Protein AF-A0A3P6QF77-F1 (afdb_monomer_lite)

Foldseek 3Di:
DDPVQVVVQVVVCVVVVDDCPPPDDDDDDDADDVRDDDDDDPDDDPPDPDPPPDD

Radius of gyration: 14.84 Å; chai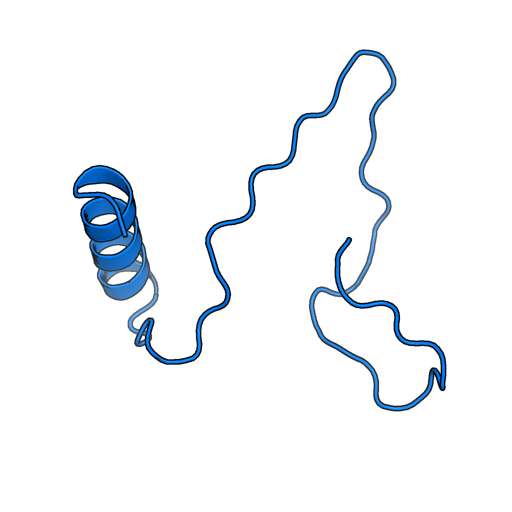ns: 1; bounding box: 33×33×32 Å

Secondary structure (DSSP, 8-state):
--HHHHHHHHHHHHHH---STTPPP-------TT-------SS--S---S-----

Organism: Dibothriocephalus latus (NCBI:txid60516)

InterPro domains:
  IPR045054 Prolyl 4-hydroxylase [PTHR10869] (3-43)

pLDDT: mean 86.63, std 16.54, range [43.47, 98.38]

Sequence (55 aa):
MTPIIKSINKRIEFVTGLSMEESEELQVANYGLGGHYAPHFDHARVSDGLWIFKT

Structure (mmCIF, N/CA/C/O backbone):
data_AF-A0A3P6QF77-F1
#
_entry.id   AF-A0A3P6QF77-F1
#
loop_
_atom_site.group_PDB
_atom_site.id
_atom_site.type_symbol
_atom_site.label_atom_id
_atom_site.label_alt_id
_atom_site.label_comp_id
_atom_site.label_asym_id
_atom_site.label_entity_id
_atom_site.label_seq_id
_atom_site.pdbx_PDB_ins_code
_atom_site.Cartn_x
_atom_site.Cartn_y
_atom_site.Cartn_z
_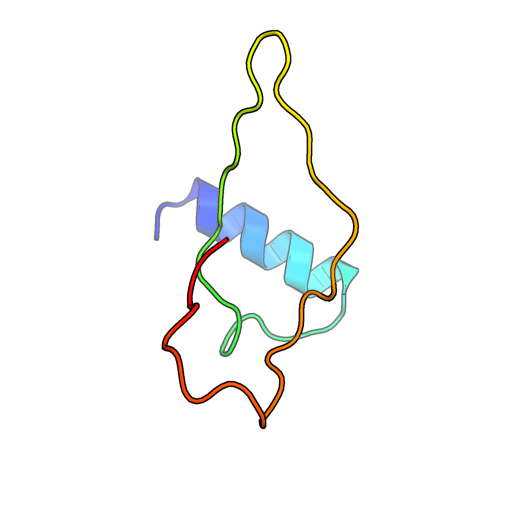atom_site.occupancy
_atom_site.B_iso_or_equiv
_atom_site.auth_seq_id
_atom_site.auth_comp_id
_atom_site.auth_asym_id
_atom_site.auth_atom_id
_atom_site.pdbx_PDB_model_num
ATOM 1 N N . MET A 1 1 ? 0.104 10.224 10.986 1.00 77.31 1 MET A N 1
ATOM 2 C CA . MET A 1 1 ? -0.600 10.015 9.700 1.00 77.31 1 MET A CA 1
ATOM 3 C C . MET A 1 1 ? -1.347 11.279 9.292 1.00 77.31 1 MET A C 1
ATOM 5 O O . MET A 1 1 ? -2.024 11.859 10.134 1.00 77.31 1 MET A O 1
ATOM 9 N N . THR A 1 2 ? -1.216 11.739 8.045 1.00 94.69 2 THR A N 1
ATOM 10 C CA . THR A 1 2 ? -1.904 12.960 7.582 1.00 94.69 2 THR A CA 1
ATOM 11 C C . THR A 1 2 ? -3.421 12.732 7.448 1.00 94.69 2 THR A C 1
ATOM 13 O O . THR A 1 2 ? -3.851 11.583 7.291 1.00 94.69 2 THR A O 1
ATOM 16 N N . PRO A 1 3 ? -4.261 13.790 7.467 1.00 96.69 3 PRO A N 1
ATOM 17 C CA . PRO A 1 3 ? -5.711 13.650 7.267 1.00 96.69 3 PRO A CA 1
ATOM 18 C C . PRO A 1 3 ? -6.088 12.933 5.960 1.00 96.69 3 PRO A C 1
ATOM 20 O O . PRO A 1 3 ? -7.082 12.206 5.901 1.00 96.69 3 PRO A O 1
ATOM 23 N N . ILE A 1 4 ? -5.260 13.100 4.925 1.00 97.25 4 ILE A N 1
ATOM 24 C CA . ILE A 1 4 ? -5.444 12.472 3.615 1.00 97.25 4 ILE A CA 1
ATOM 25 C C . ILE A 1 4 ? -5.211 10.963 3.709 1.00 97.25 4 ILE A C 1
ATOM 27 O 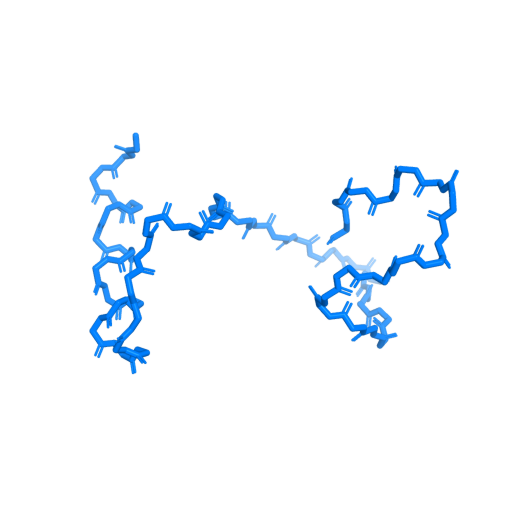O . ILE A 1 4 ? -6.100 10.193 3.347 1.00 97.25 4 ILE A O 1
ATOM 31 N N . ILE A 1 5 ? -4.070 10.531 4.256 1.00 96.69 5 ILE A N 1
ATOM 32 C CA . ILE A 1 5 ? -3.754 9.099 4.392 1.00 96.69 5 ILE A CA 1
ATOM 33 C C . ILE A 1 5 ? -4.791 8.411 5.291 1.00 96.69 5 ILE A C 1
ATOM 35 O O . ILE A 1 5 ? -5.289 7.342 4.957 1.00 96.69 5 ILE A O 1
ATOM 39 N N . LYS A 1 6 ? -5.237 9.070 6.369 1.00 96.56 6 LYS A N 1
ATOM 40 C CA . LYS A 1 6 ? -6.314 8.546 7.227 1.00 96.56 6 LYS A CA 1
ATOM 41 C C . LYS A 1 6 ? -7.619 8.300 6.456 1.00 96.56 6 LYS A C 1
ATOM 43 O O . LYS A 1 6 ? -8.317 7.326 6.720 1.00 96.56 6 LYS A O 1
ATOM 48 N N . SER A 1 7 ? -7.956 9.175 5.510 1.00 97.88 7 SER A N 1
ATOM 49 C CA . SER A 1 7 ? -9.154 9.023 4.672 1.00 97.88 7 SER A CA 1
ATOM 50 C C . SER A 1 7 ? -9.001 7.908 3.634 1.00 97.88 7 SER A C 1
ATOM 52 O O . SER A 1 7 ? -9.983 7.262 3.275 1.00 97.88 7 SER A O 1
ATOM 54 N N . ILE A 1 8 ? -7.780 7.666 3.152 1.00 97.56 8 ILE A N 1
ATOM 55 C CA . ILE A 1 8 ? -7.466 6.529 2.279 1.00 97.56 8 ILE A CA 1
ATOM 56 C C . ILE A 1 8 ? -7.619 5.217 3.053 1.00 97.56 8 ILE A C 1
ATOM 58 O O . ILE A 1 8 ? -8.399 4.376 2.619 1.00 97.56 8 ILE A O 1
ATOM 62 N N . ASN A 1 9 ? -6.993 5.088 4.226 1.00 97.50 9 ASN A N 1
ATOM 63 C CA . ASN A 1 9 ? -7.058 3.864 5.032 1.00 97.50 9 ASN A CA 1
ATOM 64 C C . ASN A 1 9 ? -8.495 3.489 5.403 1.00 97.50 9 ASN A C 1
ATOM 66 O O . ASN A 1 9 ? -8.872 2.334 5.260 1.00 97.50 9 ASN A O 1
ATOM 70 N N . LYS A 1 10 ? -9.339 4.472 5.754 1.00 97.88 10 LYS A N 1
ATOM 71 C CA . LYS A 1 10 ? -10.773 4.222 5.970 1.00 97.88 10 LYS A CA 1
ATOM 72 C C . LYS A 1 10 ? -11.448 3.599 4.749 1.00 97.88 10 LYS A C 1
ATOM 74 O O . LYS A 1 10 ? -12.226 2.669 4.894 1.00 97.88 10 LYS A O 1
ATOM 79 N N . ARG A 1 11 ? -11.182 4.113 3.544 1.00 98.19 11 ARG A N 1
ATOM 80 C CA . ARG A 1 11 ? -11.774 3.565 2.312 1.00 98.19 11 ARG A CA 1
ATOM 81 C C . ARG A 1 11 ? -11.280 2.153 2.023 1.00 98.19 11 ARG A C 1
ATOM 83 O O . ARG A 1 11 ? -12.087 1.339 1.598 1.00 98.19 11 ARG A O 1
ATOM 90 N N . ILE A 1 12 ? -9.999 1.876 2.264 1.00 98.06 12 ILE A N 1
ATOM 91 C CA . ILE A 1 12 ? -9.438 0.528 2.121 1.00 98.06 12 ILE A CA 1
ATOM 92 C C . ILE A 1 12 ? -10.167 -0.428 3.069 1.00 98.06 12 ILE A C 1
ATOM 94 O O . ILE A 1 12 ? -10.726 -1.406 2.591 1.00 98.06 12 ILE A O 1
ATOM 98 N N . GLU A 1 13 ? -10.274 -0.084 4.354 1.00 98.12 13 GLU A N 1
ATOM 99 C CA . GLU A 1 13 ? -10.991 -0.874 5.367 1.00 98.12 13 GLU A CA 1
ATOM 100 C C . GLU A 1 13 ? -12.452 -1.144 4.978 1.00 98.12 13 GLU A C 1
ATOM 102 O O . GLU A 1 13 ? -12.916 -2.279 5.051 1.00 98.12 13 GLU A O 1
ATOM 107 N N . PHE A 1 14 ? -13.171 -0.134 4.474 1.00 98.38 14 PHE A N 1
ATOM 108 C CA . PHE A 1 14 ? -14.547 -0.316 3.995 1.00 98.38 14 PHE A CA 1
ATOM 109 C C . PHE A 1 14 ? -14.658 -1.245 2.779 1.00 98.38 14 PHE A C 1
ATOM 111 O O . PHE A 1 14 ? -15.649 -1.962 2.658 1.00 98.38 14 PHE A O 1
ATOM 118 N N . VAL A 1 15 ? -13.690 -1.208 1.859 1.00 98.31 15 VAL A N 1
ATOM 119 C CA . VAL A 1 15 ? -13.727 -1.997 0.617 1.00 98.31 15 VAL A CA 1
ATOM 120 C C . VAL A 1 15 ? -13.286 -3.438 0.855 1.00 98.31 15 VAL A C 1
ATOM 122 O O . VAL A 1 15 ? -13.863 -4.353 0.272 1.00 98.31 15 VAL A O 1
ATOM 125 N N . THR A 1 16 ? -12.270 -3.651 1.690 1.00 97.69 16 THR A N 1
ATOM 126 C CA . THR A 1 16 ? -11.720 -4.984 1.966 1.00 97.69 16 THR A CA 1
ATOM 127 C C . THR A 1 16 ? -12.438 -5.689 3.114 1.00 97.69 16 THR A C 1
ATOM 129 O O . THR A 1 16 ? -12.394 -6.914 3.190 1.00 97.69 16 THR A O 1
ATOM 132 N N . GLY A 1 17 ? -13.088 -4.938 4.009 1.00 98.12 17 GLY A N 1
ATOM 133 C CA . GLY A 1 17 ? -13.653 -5.459 5.253 1.00 98.12 17 GLY A CA 1
ATOM 134 C C . GLY A 1 17 ? -12.595 -5.850 6.291 1.00 98.12 17 GLY A C 1
ATOM 135 O O . GLY A 1 17 ? -12.917 -6.568 7.236 1.00 98.12 17 GLY A O 1
ATOM 136 N N . LEU A 1 18 ? -11.340 -5.421 6.113 1.00 97.81 18 LEU A N 1
ATOM 137 C CA . LEU A 1 18 ? -10.210 -5.766 6.978 1.00 97.81 18 LEU A CA 1
ATOM 138 C C . LEU A 1 18 ? -9.703 -4.539 7.738 1.00 97.81 18 LEU A C 1
ATOM 140 O O . LEU A 1 18 ? -9.580 -3.460 7.162 1.00 97.81 18 LEU A O 1
ATOM 144 N N . SER A 1 19 ? -9.360 -4.734 9.015 1.00 97.19 19 SER A N 1
ATOM 145 C CA . SER A 1 19 ? -8.721 -3.709 9.849 1.00 97.19 19 SER A CA 1
ATOM 146 C C . SER A 1 19 ? -7.370 -3.282 9.272 1.00 97.19 19 SER A C 1
ATOM 148 O O . SER A 1 19 ? -6.611 -4.103 8.758 1.00 97.19 19 SER A O 1
ATOM 150 N N . MET A 1 20 ? -7.047 -2.001 9.431 1.00 96.19 20 MET A N 1
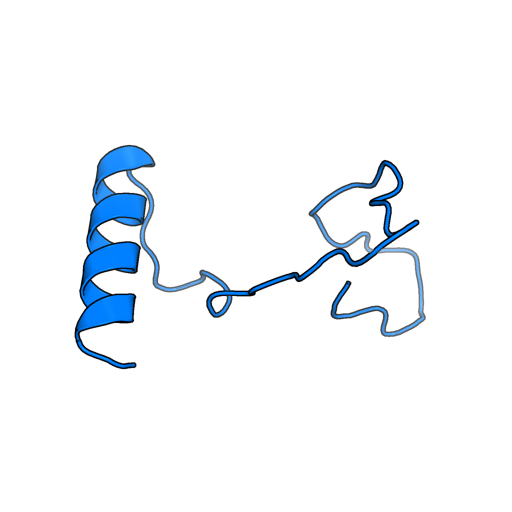ATOM 151 C CA . MET A 1 20 ? -5.749 -1.423 9.067 1.00 96.19 20 MET A CA 1
ATOM 152 C C . MET A 1 20 ? -4.716 -1.481 10.210 1.00 96.19 20 MET A C 1
ATOM 154 O O . MET A 1 20 ? -3.663 -0.863 10.109 1.00 96.19 20 MET A O 1
ATOM 158 N N . GLU A 1 21 ? -5.012 -2.160 11.321 1.00 95.75 21 GLU A N 1
ATOM 159 C CA . GLU A 1 21 ? -4.134 -2.206 12.505 1.00 95.75 21 GLU A CA 1
ATOM 160 C C . GLU A 1 21 ? -2.762 -2.831 12.207 1.00 95.75 21 GLU A C 1
ATOM 162 O O . GLU A 1 21 ? -1.740 -2.250 12.554 1.00 95.75 21 GLU A O 1
ATOM 167 N N . GLU A 1 22 ? -2.751 -3.949 11.479 1.00 94.25 22 GLU A N 1
ATOM 168 C CA . GLU A 1 22 ? -1.537 -4.690 11.099 1.00 94.25 22 GLU A CA 1
ATOM 169 C C . GLU A 1 22 ? -1.067 -4.368 9.671 1.00 94.25 22 GLU A C 1
ATOM 171 O O . GLU A 1 22 ? -0.178 -5.027 9.131 1.00 94.25 22 GLU A O 1
ATOM 176 N N . SER A 1 23 ? -1.693 -3.389 9.010 1.00 94.00 23 SER A N 1
ATOM 177 C CA . SER A 1 23 ? -1.301 -3.011 7.652 1.00 94.00 23 SER A CA 1
ATOM 178 C C . SER A 1 23 ? 0.035 -2.279 7.664 1.00 94.00 23 SER A C 1
ATOM 180 O O . SER A 1 23 ? 0.280 -1.436 8.530 1.00 94.00 23 SER A O 1
ATOM 182 N N . GLU A 1 24 ? 0.860 -2.530 6.654 1.00 92.56 24 GLU A N 1
ATOM 183 C CA . GLU A 1 24 ? 2.046 -1.717 6.418 1.00 92.56 24 GLU A CA 1
ATOM 184 C C . GLU A 1 24 ? 1.702 -0.254 6.075 1.00 92.56 24 GLU A C 1
ATOM 186 O O . GLU A 1 24 ? 0.574 0.098 5.715 1.00 92.56 24 GLU A O 1
ATOM 191 N N . GLU A 1 25 ? 2.695 0.631 6.193 1.00 92.44 25 GLU A N 1
ATOM 192 C CA . GLU A 1 25 ? 2.537 2.026 5.787 1.00 92.44 25 GLU A CA 1
ATOM 193 C C . GLU A 1 25 ? 2.319 2.149 4.273 1.00 92.44 25 GLU A C 1
ATOM 195 O O . GLU A 1 25 ? 2.873 1.390 3.485 1.00 92.44 25 GLU A O 1
ATOM 200 N N . LEU A 1 26 ? 1.557 3.169 3.859 1.00 94.56 26 LEU A N 1
ATOM 201 C CA . LEU A 1 26 ? 1.293 3.448 2.447 1.00 94.56 26 LEU A CA 1
ATOM 202 C C . LEU A 1 26 ? 2.603 3.594 1.657 1.00 94.56 26 LEU A C 1
ATOM 204 O O . LEU A 1 26 ? 3.326 4.582 1.815 1.00 94.56 26 LEU A O 1
ATOM 208 N N . GLN A 1 27 ? 2.850 2.655 0.749 1.00 94.50 27 GLN A N 1
ATOM 209 C CA . GLN A 1 27 ? 3.973 2.706 -0.176 1.00 94.50 27 GLN A CA 1
ATOM 210 C C . GLN A 1 27 ? 3.565 3.392 -1.490 1.00 94.50 27 GLN A C 1
ATOM 212 O O . GLN A 1 27 ? 2.470 3.181 -2.012 1.00 94.50 27 GLN A O 1
ATOM 217 N N . VAL A 1 28 ? 4.445 4.240 -2.032 1.00 94.94 28 VAL A N 1
ATOM 218 C CA . VAL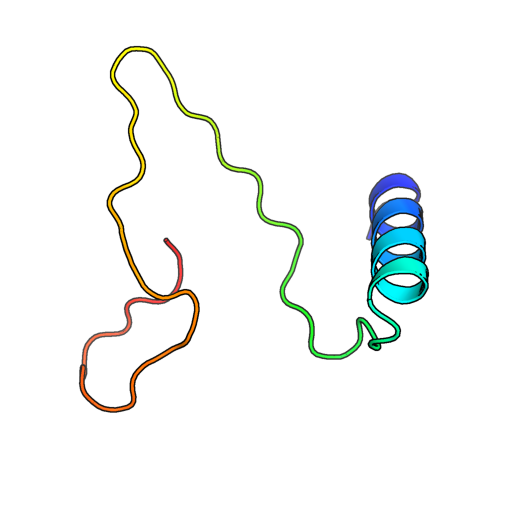 A 1 28 ? 4.235 4.931 -3.314 1.00 94.94 28 VAL A CA 1
ATOM 219 C C . VAL A 1 28 ? 5.419 4.642 -4.223 1.00 94.94 28 VAL A C 1
ATOM 221 O O . VAL A 1 28 ? 6.527 5.112 -3.971 1.00 94.94 28 VAL A O 1
ATOM 224 N N . ALA A 1 29 ? 5.174 3.896 -5.297 1.00 94.50 29 ALA A N 1
ATOM 225 C CA . ALA A 1 29 ? 6.170 3.606 -6.319 1.00 94.50 29 ALA A CA 1
ATOM 226 C C . ALA A 1 29 ? 6.000 4.536 -7.532 1.00 94.50 29 ALA A C 1
ATOM 228 O O . ALA A 1 29 ? 4.882 4.833 -7.957 1.00 94.50 29 ALA A O 1
ATOM 229 N N . ASN A 1 30 ? 7.117 4.983 -8.109 1.00 96.50 30 ASN A N 1
ATOM 230 C CA . ASN A 1 30 ? 7.152 5.772 -9.340 1.00 96.50 30 ASN A CA 1
ATOM 231 C C . ASN A 1 30 ? 8.008 5.042 -10.383 1.00 96.50 30 ASN A C 1
ATOM 233 O O . ASN A 1 30 ? 9.172 4.744 -10.122 1.00 96.50 30 ASN A O 1
ATOM 237 N N . TYR A 1 31 ? 7.438 4.778 -11.560 1.00 94.94 31 TYR A N 1
ATOM 238 C CA . TYR A 1 31 ? 8.135 4.140 -12.675 1.00 94.94 31 TYR A CA 1
ATOM 239 C C . TYR A 1 31 ? 8.380 5.165 -13.784 1.00 94.94 31 TYR A C 1
ATOM 241 O O . TYR A 1 31 ? 7.447 5.615 -14.447 1.00 94.94 31 TYR A O 1
ATOM 249 N N . GLY A 1 32 ? 9.648 5.540 -13.967 1.00 94.31 32 GLY A N 1
ATOM 250 C CA . GLY A 1 32 ? 10.091 6.424 -15.046 1.00 94.31 32 GLY A CA 1
ATOM 251 C C . GLY A 1 32 ? 10.198 5.719 -16.403 1.00 94.31 32 GLY A C 1
ATOM 252 O O . GLY A 1 32 ? 9.745 4.589 -16.585 1.00 94.31 32 GLY A O 1
ATOM 253 N N . LEU A 1 33 ? 10.833 6.382 -17.376 1.00 94.00 33 LEU A N 1
ATOM 254 C CA . LEU A 1 33 ? 11.012 5.815 -18.714 1.00 94.00 33 LEU A CA 1
ATOM 255 C C . LEU A 1 33 ? 11.863 4.533 -18.645 1.00 94.00 33 LEU A C 1
ATOM 257 O O . LEU A 1 33 ? 13.008 4.571 -18.204 1.00 94.00 33 LEU A O 1
ATOM 261 N N . GLY A 1 34 ? 11.295 3.403 -19.072 1.00 94.50 34 GLY A N 1
ATOM 262 C CA . GLY A 1 34 ? 11.938 2.087 -18.974 1.00 94.50 34 GLY A CA 1
ATOM 263 C C . GLY A 1 34 ? 11.813 1.398 -17.607 1.00 94.50 34 GLY A C 1
ATOM 264 O O . GLY A 1 34 ? 12.364 0.314 -17.436 1.00 94.50 34 GLY A O 1
ATOM 265 N N . GLY A 1 35 ? 11.090 1.979 -16.643 1.00 94.50 35 GLY A N 1
ATOM 266 C CA . GLY A 1 35 ? 10.781 1.316 -15.376 1.00 94.50 35 GLY A CA 1
ATOM 267 C C . GLY A 1 35 ? 9.777 0.178 -15.571 1.00 94.50 35 GLY A C 1
ATOM 268 O O . GLY A 1 35 ? 8.763 0.354 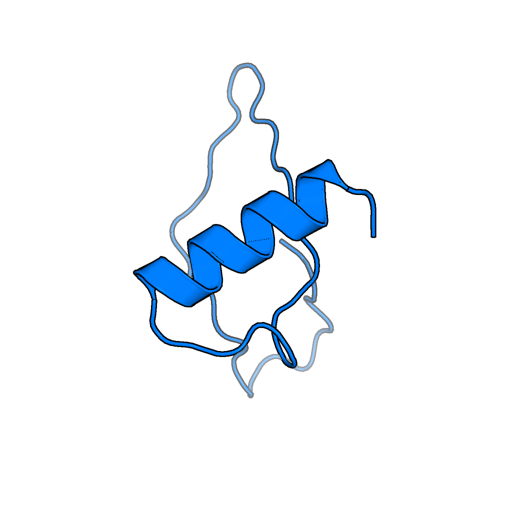-16.245 1.00 94.50 35 GLY A O 1
ATOM 269 N N . HIS A 1 36 ? 10.037 -0.982 -14.968 1.00 92.25 36 HIS A N 1
ATOM 270 C CA . HIS A 1 36 ? 9.098 -2.102 -14.967 1.00 92.25 36 HIS A CA 1
ATOM 271 C C . HIS A 1 36 ? 9.088 -2.816 -13.615 1.00 92.25 36 HIS A C 1
ATOM 273 O O . HIS A 1 36 ? 10.060 -2.766 -12.863 1.00 92.25 36 HIS A O 1
ATOM 279 N N . TYR A 1 37 ? 7.987 -3.513 -13.342 1.00 92.69 37 TYR A N 1
ATOM 280 C CA . TYR A 1 37 ? 7.820 -4.364 -12.169 1.00 92.69 37 TYR A CA 1
ATOM 281 C C . TYR A 1 37 ? 7.847 -5.826 -12.618 1.00 92.69 37 TYR A C 1
ATOM 283 O O . TYR A 1 37 ? 7.046 -6.233 -13.461 1.00 92.69 37 TYR A O 1
ATOM 291 N N . ALA A 1 38 ? 8.825 -6.603 -12.152 1.00 92.81 38 ALA A N 1
ATOM 292 C CA . ALA A 1 38 ? 8.918 -8.027 -12.478 1.00 92.81 38 ALA A CA 1
ATOM 293 C C . ALA A 1 38 ? 7.867 -8.824 -11.682 1.00 92.81 38 ALA A C 1
ATOM 295 O O . ALA A 1 38 ? 7.595 -8.446 -10.546 1.00 92.81 38 ALA A O 1
ATOM 296 N N . PRO A 1 39 ? 7.301 -9.931 -12.199 1.00 94.31 39 PRO A N 1
ATOM 297 C CA . PRO A 1 39 ? 6.377 -10.761 -11.422 1.00 94.31 39 PRO A CA 1
ATOM 298 C C . PRO A 1 39 ? 7.014 -11.313 -10.132 1.00 94.31 39 PRO A C 1
ATOM 300 O O . PRO A 1 39 ? 8.089 -11.909 -10.184 1.00 94.31 39 PRO A O 1
ATOM 303 N N . HIS A 1 40 ? 6.343 -11.151 -8.990 1.00 89.44 40 HIS A N 1
ATOM 304 C CA . HIS A 1 40 ? 6.742 -11.696 -7.681 1.00 89.44 40 HIS A CA 1
ATOM 305 C C . HIS A 1 40 ? 5.518 -11.940 -6.792 1.00 89.44 40 HIS A C 1
ATOM 307 O O . HIS A 1 40 ? 4.381 -11.650 -7.164 1.00 89.44 40 HIS A O 1
ATOM 313 N N . PHE A 1 41 ? 5.779 -12.500 -5.613 1.00 89.38 41 PHE A N 1
ATOM 314 C CA . PHE A 1 41 ? 4.805 -12.646 -4.542 1.00 89.38 41 PHE A CA 1
ATOM 315 C C . PHE A 1 41 ? 4.942 -11.501 -3.548 1.00 89.38 41 PHE A C 1
ATOM 317 O O . PHE A 1 41 ? 6.053 -11.096 -3.231 1.00 89.38 41 PHE A O 1
ATOM 324 N N . ASP A 1 42 ? 3.806 -11.057 -3.027 1.00 90.25 42 ASP A N 1
ATOM 325 C CA . ASP A 1 42 ? 3.710 -9.964 -2.053 1.00 90.25 42 ASP A CA 1
ATOM 326 C C . ASP A 1 42 ? 3.911 -10.432 -0.594 1.00 90.25 42 ASP A C 1
ATOM 328 O O . ASP A 1 42 ? 3.967 -9.642 0.338 1.00 90.25 42 ASP A O 1
ATOM 332 N N . HIS A 1 43 ? 4.014 -11.747 -0.364 1.00 87.19 43 HIS A N 1
ATOM 333 C CA . HIS A 1 43 ? 4.216 -12.315 0.970 1.00 87.19 43 HIS A CA 1
ATOM 334 C C . HIS A 1 43 ? 5.670 -12.733 1.201 1.00 87.19 43 HIS A C 1
ATOM 336 O O . HIS A 1 43 ? 6.327 -13.293 0.319 1.00 87.19 43 HIS A O 1
ATOM 342 N N . ALA A 1 44 ? 6.140 -12.552 2.436 1.00 80.50 44 ALA A N 1
ATOM 343 C CA . ALA A 1 44 ? 7.439 -13.051 2.869 1.00 80.50 44 ALA A CA 1
ATOM 344 C C . ALA A 1 44 ? 7.501 -14.590 2.808 1.00 80.50 44 ALA A C 1
ATOM 346 O O . ALA A 1 44 ? 6.538 -15.287 3.142 1.00 80.50 44 ALA A O 1
ATOM 347 N N . ARG A 1 45 ? 8.660 -15.133 2.418 1.00 76.06 45 ARG A N 1
ATOM 348 C CA . ARG A 1 45 ? 8.954 -16.573 2.446 1.00 76.06 45 ARG A CA 1
ATOM 349 C C . ARG A 1 45 ? 9.977 -16.865 3.536 1.00 76.06 45 ARG A C 1
ATOM 351 O O . ARG A 1 45 ? 10.964 -16.158 3.673 1.00 76.06 45 ARG A O 1
ATOM 358 N N . VAL A 1 46 ? 9.748 -17.934 4.298 1.00 68.50 46 VAL A N 1
ATOM 359 C CA . VAL A 1 46 ? 10.563 -18.306 5.474 1.00 68.50 46 VAL A CA 1
ATOM 360 C C . VAL A 1 46 ? 11.977 -18.782 5.093 1.00 68.50 46 VAL A C 1
ATOM 362 O O . VAL A 1 46 ? 12.852 -18.877 5.947 1.00 68.50 46 VAL A O 1
ATOM 365 N N . SER A 1 47 ? 12.242 -19.046 3.813 1.00 63.22 47 SER A N 1
ATOM 366 C CA . SER A 1 47 ? 13.547 -19.490 3.326 1.00 63.22 47 SER A CA 1
ATOM 367 C C . SER A 1 47 ? 14.180 -18.459 2.400 1.00 63.22 47 SER A C 1
ATOM 369 O O . SER A 1 47 ? 14.256 -18.695 1.205 1.00 63.22 47 SER A O 1
ATOM 371 N N . ASP A 1 48 ? 14.628 -17.338 2.945 1.00 55.12 48 ASP A N 1
ATOM 372 C CA . ASP A 1 48 ? 15.793 -16.626 2.428 1.00 55.12 48 ASP A CA 1
ATOM 373 C C . ASP A 1 48 ? 16.388 -15.875 3.615 1.00 55.12 48 ASP A C 1
ATOM 375 O O . ASP A 1 48 ? 15.829 -14.899 4.105 1.00 55.12 48 ASP A O 1
ATOM 379 N N . GLY A 1 49 ? 17.511 -16.378 4.137 1.00 51.78 49 GLY A N 1
ATOM 380 C CA . GLY A 1 49 ? 18.273 -15.786 5.246 1.00 51.78 49 GLY A CA 1
ATOM 381 C C . GLY A 1 49 ? 18.930 -14.447 4.892 1.00 51.78 49 GLY A C 1
ATOM 382 O O . GLY A 1 49 ? 20.017 -14.141 5.377 1.00 51.78 49 GLY A O 1
ATOM 383 N N . LEU A 1 50 ? 18.294 -13.670 4.022 1.00 53.12 50 LEU A N 1
ATOM 384 C CA . LEU A 1 50 ? 18.688 -12.349 3.592 1.00 53.12 50 LEU A CA 1
ATOM 385 C C . LEU A 1 50 ? 17.511 -11.421 3.890 1.00 53.12 50 LEU A C 1
ATOM 387 O O . LEU A 1 50 ? 16.388 -11.671 3.468 1.00 53.12 50 LEU A O 1
ATOM 391 N N . TRP A 1 51 ? 17.769 -10.361 4.653 1.00 43.47 51 TRP A N 1
ATOM 392 C CA . TRP A 1 51 ? 16.795 -9.326 4.987 1.00 43.47 51 TRP A CA 1
ATOM 393 C C . TRP A 1 51 ? 16.404 -8.549 3.723 1.00 43.47 51 TRP A C 1
ATOM 395 O O . TRP A 1 51 ? 16.905 -7.453 3.486 1.00 43.47 51 TRP A O 1
ATOM 405 N N . ILE A 1 52 ? 15.536 -9.117 2.889 1.00 55.47 52 ILE A N 1
ATOM 406 C CA . ILE A 1 52 ? 14.957 -8.442 1.726 1.00 55.47 52 ILE A CA 1
ATOM 407 C C . ILE A 1 52 ? 13.585 -7.927 2.151 1.00 55.47 52 ILE A C 1
ATOM 409 O O . ILE A 1 52 ? 12.544 -8.452 1.771 1.00 55.47 52 ILE A O 1
ATOM 413 N N . PHE A 1 53 ? 13.589 -6.920 3.020 1.00 51.41 53 PHE A N 1
ATOM 414 C CA . PHE A 1 53 ? 12.389 -6.149 3.305 1.00 51.41 53 PHE A CA 1
ATOM 415 C C . PHE A 1 53 ? 12.462 -4.887 2.458 1.00 51.41 53 PHE A C 1
ATOM 417 O O . PHE A 1 53 ? 13.418 -4.120 2.595 1.00 51.41 53 PHE A O 1
ATOM 424 N N . LYS A 1 54 ? 11.419 -4.685 1.642 1.00 46.78 54 LYS A N 1
ATOM 425 C CA . LYS A 1 54 ? 11.123 -3.493 0.834 1.00 46.78 54 LYS A CA 1
ATOM 426 C C . LYS A 1 54 ? 11.642 -3.525 -0.613 1.00 46.78 54 LYS A C 1
ATOM 428 O O . LYS A 1 54 ? 12.581 -2.816 -0.971 1.00 46.78 54 LYS A O 1
ATOM 433 N N . THR A 1 55 ? 10.972 -4.308 -1.452 1.00 46.62 55 THR A N 1
ATOM 434 C CA . THR A 1 55 ? 10.636 -3.861 -2.816 1.00 46.62 55 THR A CA 1
ATOM 435 C C . THR A 1 55 ? 9.159 -3.559 -2.859 1.00 46.62 55 THR A C 1
ATOM 437 O O . THR A 1 55 ? 8.439 -4.368 -2.235 1.00 46.62 55 THR A O 1
#